Protein AF-A0A956XUU8-F1 (afdb_monomer)

Structure (mmCIF, N/CA/C/O backbone):
data_AF-A0A956XUU8-F1
#
_entry.id   AF-A0A956XUU8-F1
#
loop_
_atom_site.group_PDB
_atom_site.id
_atom_site.type_symbol
_atom_site.label_atom_id
_atom_site.label_alt_id
_atom_site.label_comp_id
_atom_site.label_asym_id
_atom_site.label_entity_id
_atom_site.label_seq_id
_atom_site.pdbx_PDB_ins_code
_atom_site.Cartn_x
_atom_site.Cartn_y
_atom_site.Cartn_z
_atom_site.occupancy
_atom_site.B_iso_or_equiv
_atom_site.auth_seq_id
_atom_site.auth_comp_id
_atom_site.auth_asym_id
_atom_site.auth_atom_id
_atom_site.pdbx_PDB_model_num
ATOM 1 N N . GLY A 1 1 ? 9.028 -2.036 -38.971 1.00 49.59 1 GLY A N 1
ATOM 2 C CA . GLY A 1 1 ? 9.646 -0.911 -38.240 1.00 49.59 1 GLY A CA 1
ATOM 3 C C . GLY A 1 1 ? 8.769 0.309 -38.422 1.00 49.59 1 GLY A C 1
ATOM 4 O O . GLY A 1 1 ? 7.955 0.258 -39.325 1.00 49.59 1 GLY A O 1
ATOM 5 N N . GLU A 1 2 ? 8.934 1.348 -37.596 1.00 48.41 2 GLU A N 1
ATOM 6 C CA . GLU A 1 2 ? 8.239 2.665 -37.662 1.00 48.41 2 GLU A CA 1
ATOM 7 C C . GLU A 1 2 ? 6.979 2.884 -36.794 1.00 48.41 2 GLU A C 1
ATOM 9 O O . GLU A 1 2 ? 6.227 3.817 -37.035 1.00 48.41 2 GLU A O 1
ATOM 14 N N . GLY A 1 3 ? 6.746 2.100 -35.734 1.00 48.19 3 GLY A N 1
ATOM 15 C CA . GLY A 1 3 ? 5.586 2.342 -34.853 1.00 48.19 3 GLY A CA 1
ATOM 16 C C . GLY A 1 3 ? 5.789 3.399 -33.757 1.00 48.19 3 GLY A C 1
ATOM 17 O O . GLY A 1 3 ? 4.878 4.161 -33.464 1.00 48.19 3 GLY A O 1
ATOM 18 N N . ASN A 1 4 ? 6.976 3.452 -33.135 1.00 52.47 4 A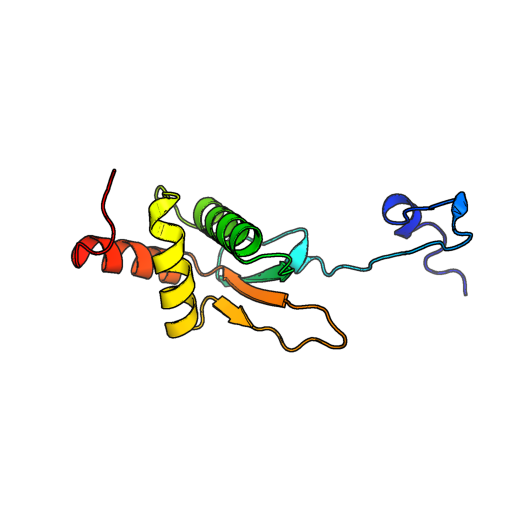SN A N 1
ATOM 19 C CA . ASN A 1 4 ? 7.155 4.132 -31.837 1.00 52.47 4 ASN A CA 1
ATOM 20 C C . ASN A 1 4 ? 8.387 5.054 -31.770 1.00 52.47 4 ASN A C 1
ATOM 22 O O . ASN A 1 4 ? 8.869 5.377 -30.680 1.00 52.47 4 ASN A O 1
ATOM 26 N N . THR A 1 5 ? 8.938 5.461 -32.915 1.00 48.38 5 THR A N 1
ATOM 27 C CA . THR A 1 5 ? 10.126 6.325 -32.960 1.00 48.38 5 THR A CA 1
ATOM 28 C C . THR A 1 5 ? 9.812 7.671 -32.295 1.00 48.38 5 THR A C 1
ATOM 30 O O . THR A 1 5 ? 8.937 8.396 -32.751 1.00 48.38 5 THR A O 1
ATOM 33 N N . GLY A 1 6 ? 10.497 7.995 -31.194 1.00 60.28 6 GLY A N 1
ATOM 34 C CA . GLY A 1 6 ? 10.300 9.243 -30.440 1.00 60.28 6 GLY A CA 1
ATOM 35 C C . GLY A 1 6 ? 9.219 9.208 -29.345 1.00 60.28 6 GLY A C 1
ATOM 36 O O . GLY A 1 6 ? 9.055 10.181 -28.613 1.00 60.28 6 GLY A O 1
ATOM 37 N N . MET A 1 7 ? 8.504 8.092 -29.164 1.00 59.06 7 MET A N 1
ATOM 38 C CA . MET A 1 7 ? 7.449 7.994 -28.140 1.00 59.06 7 MET A CA 1
ATOM 39 C C . MET A 1 7 ? 8.012 8.000 -26.707 1.00 59.06 7 MET A C 1
ATOM 41 O O . MET A 1 7 ? 7.364 8.472 -25.777 1.00 59.06 7 MET A O 1
ATOM 45 N N . TYR A 1 8 ? 9.240 7.507 -26.530 1.00 58.50 8 TYR A N 1
ATOM 46 C CA . TYR A 1 8 ? 9.860 7.334 -25.213 1.00 58.50 8 TYR A CA 1
ATOM 47 C C . TYR A 1 8 ? 11.013 8.299 -24.932 1.00 58.50 8 TYR A C 1
ATOM 49 O O . TYR A 1 8 ? 11.667 8.181 -23.901 1.00 58.50 8 TYR A O 1
ATOM 57 N N . THR A 1 9 ? 11.265 9.269 -25.816 1.00 58.25 9 THR A N 1
ATOM 58 C CA . THR A 1 9 ? 12.397 10.206 -25.687 1.00 58.25 9 THR A CA 1
ATOM 59 C C . THR A 1 9 ? 12.338 11.035 -24.405 1.00 58.25 9 THR A C 1
ATOM 61 O O . THR A 1 9 ? 13.381 11.350 -23.848 1.00 58.25 9 THR A O 1
ATOM 64 N N . ALA A 1 10 ? 11.139 11.323 -23.883 1.00 57.78 10 ALA A N 1
ATOM 65 C CA . ALA A 1 10 ? 10.959 12.004 -22.596 1.00 57.78 10 ALA A CA 1
ATOM 66 C C . ALA A 1 10 ? 11.356 11.145 -21.374 1.00 57.78 10 ALA A C 1
ATOM 68 O O . ALA A 1 10 ? 11.568 11.684 -20.293 1.00 57.78 10 ALA A O 1
ATOM 69 N N . PHE A 1 11 ? 11.460 9.822 -21.542 1.00 55.00 11 PHE A N 1
ATOM 70 C CA . PHE A 1 11 ? 11.818 8.856 -20.494 1.00 55.00 11 PHE A CA 1
ATOM 71 C C . PHE A 1 11 ? 13.222 8.264 -20.692 1.00 55.00 11 PHE A C 1
ATOM 73 O O . PHE A 1 11 ? 13.644 7.389 -19.937 1.00 55.00 11 PHE A O 1
ATOM 80 N N . MET A 1 12 ? 13.947 8.725 -21.715 1.00 52.41 12 MET A N 1
ATOM 81 C CA . MET A 1 12 ? 15.343 8.378 -21.945 1.00 52.41 12 MET A CA 1
ATOM 82 C C . MET A 1 12 ? 16.235 9.347 -21.175 1.00 52.41 12 MET A C 1
ATOM 84 O O . MET A 1 12 ? 16.262 10.541 -21.468 1.00 52.41 12 MET A O 1
ATOM 88 N N . GLN A 1 13 ? 17.011 8.831 -20.221 1.00 54.62 13 GLN A N 1
ATOM 89 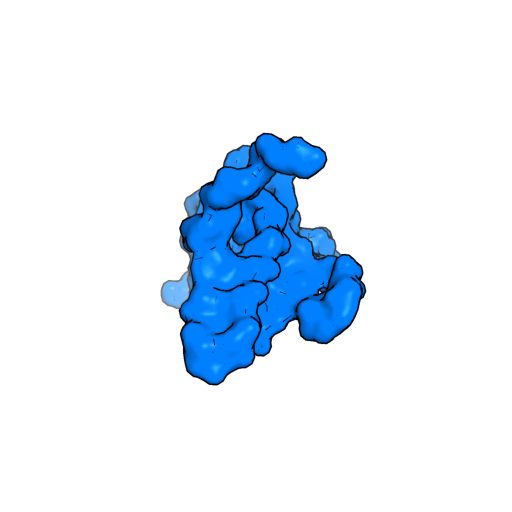C CA . GLN A 1 13 ? 18.148 9.573 -19.687 1.00 54.62 13 GLN A CA 1
ATOM 90 C C . GLN A 1 13 ? 19.386 9.217 -20.503 1.00 54.62 13 GLN A C 1
ATOM 92 O O . GLN A 1 13 ? 19.874 8.085 -20.484 1.00 54.62 13 GLN A O 1
ATOM 97 N N . ASN A 1 14 ? 19.876 10.203 -21.249 1.00 53.94 14 ASN A N 1
ATOM 98 C CA . ASN A 1 14 ? 21.174 10.120 -21.890 1.00 53.94 14 ASN A CA 1
ATOM 99 C C . ASN A 1 14 ? 22.232 10.511 -20.853 1.00 53.94 14 ASN A C 1
ATOM 101 O O . ASN A 1 14 ? 22.152 11.605 -20.297 1.00 53.94 14 ASN A O 1
ATOM 105 N N . ILE A 1 15 ? 23.186 9.619 -20.589 1.00 59.19 15 ILE A N 1
ATOM 106 C CA . ILE A 1 15 ? 24.405 9.921 -19.832 1.00 59.19 15 ILE A CA 1
ATOM 107 C C . ILE A 1 15 ? 25.529 9.954 -20.874 1.00 59.19 15 ILE A C 1
ATOM 109 O O . ILE A 1 15 ? 26.078 8.895 -21.209 1.00 59.19 15 ILE A O 1
ATOM 113 N N . PRO A 1 16 ? 25.826 11.130 -21.461 1.00 54.56 16 PRO A N 1
ATOM 114 C CA . PRO A 1 16 ? 26.702 11.233 -22.626 1.00 54.56 16 PRO A CA 1
ATOM 115 C C . PRO A 1 16 ? 28.100 10.668 -22.362 1.00 54.56 16 PRO A C 1
ATOM 117 O O . PRO A 1 16 ? 28.713 10.079 -23.253 1.00 54.56 16 PRO A O 1
ATOM 120 N N . GLU A 1 17 ? 28.583 10.788 -21.125 1.00 56.00 17 GLU A N 1
ATOM 121 C CA . GLU A 1 17 ? 29.906 10.337 -20.698 1.00 56.00 17 GLU A CA 1
ATOM 122 C C . GLU A 1 17 ? 30.041 8.807 -20.713 1.00 56.00 17 GLU A C 1
ATOM 124 O O . GLU A 1 17 ? 31.142 8.286 -20.887 1.00 56.00 17 GLU A O 1
ATOM 129 N N . ALA A 1 18 ? 28.932 8.075 -20.573 1.00 58.66 18 ALA A N 1
ATOM 130 C CA . ALA A 1 18 ? 28.933 6.618 -20.500 1.00 58.66 18 ALA A CA 1
ATOM 131 C C . ALA A 1 18 ? 28.759 5.935 -21.869 1.00 58.66 18 ALA A C 1
ATOM 133 O O . ALA A 1 18 ? 28.935 4.724 -21.960 1.00 58.66 18 ALA A O 1
ATOM 134 N N . LYS A 1 19 ? 28.400 6.670 -22.938 1.00 61.72 19 LYS A N 1
ATOM 135 C CA . LYS A 1 19 ? 27.955 6.111 -24.241 1.00 61.72 19 LYS A CA 1
ATOM 136 C C . LYS A 1 19 ? 26.814 5.079 -24.134 1.00 61.72 19 LYS A C 1
ATOM 138 O O . LYS A 1 19 ? 26.560 4.345 -25.088 1.00 61.72 19 LYS A O 1
ATOM 143 N N . PHE A 1 20 ? 26.106 5.036 -23.006 1.00 58.19 20 PHE A N 1
ATOM 144 C CA . PHE A 1 20 ? 24.940 4.185 -22.787 1.00 58.19 20 PHE A CA 1
ATOM 145 C C . PHE A 1 20 ? 23.688 5.060 -22.700 1.00 58.19 20 PHE A C 1
ATOM 147 O O . PHE A 1 20 ? 23.618 5.994 -21.905 1.00 58.19 20 PHE A O 1
ATOM 154 N N . THR A 1 21 ? 22.688 4.753 -23.524 1.00 61.06 21 THR A N 1
ATOM 155 C CA . THR A 1 21 ? 21.335 5.303 -23.384 1.00 61.06 21 THR A CA 1
ATOM 156 C C . THR A 1 21 ? 20.486 4.267 -22.666 1.00 61.06 21 THR A C 1
ATOM 158 O O . THR A 1 21 ? 20.234 3.191 -23.208 1.00 61.06 21 THR A O 1
ATOM 161 N N . SER A 1 22 ? 20.054 4.588 -21.449 1.00 58.34 22 SER A N 1
ATOM 162 C CA . SER A 1 22 ? 19.198 3.712 -20.651 1.00 58.34 22 SER A CA 1
ATOM 163 C C . SER A 1 22 ? 17.748 4.183 -20.741 1.00 58.34 22 SER A C 1
ATOM 165 O O . SER A 1 22 ? 17.451 5.364 -20.559 1.00 58.34 22 SER A O 1
ATOM 167 N N . LEU A 1 23 ? 16.838 3.249 -21.020 1.00 64.25 23 LEU A N 1
ATOM 168 C CA . LEU A 1 23 ? 15.390 3.455 -21.003 1.00 64.25 23 LEU A CA 1
ATOM 169 C C . LEU A 1 23 ? 14.781 2.478 -19.998 1.00 64.25 23 LEU A C 1
ATOM 171 O O . LEU A 1 23 ? 14.981 1.270 -20.117 1.00 64.25 23 LEU A O 1
ATOM 175 N N . ILE A 1 24 ? 14.016 2.992 -19.036 1.00 69.19 24 ILE A N 1
ATOM 176 C CA . ILE A 1 24 ? 13.247 2.167 -18.102 1.00 69.19 24 ILE A CA 1
ATOM 177 C C . ILE A 1 24 ? 11.778 2.266 -18.502 1.00 69.19 24 ILE A C 1
ATOM 179 O O . ILE A 1 24 ? 11.162 3.324 -18.386 1.00 69.19 24 ILE A O 1
ATOM 183 N N . LEU A 1 25 ? 11.217 1.158 -18.983 1.00 73.31 25 LEU A N 1
ATOM 184 C CA . LEU A 1 25 ? 9.783 1.046 -19.229 1.00 73.31 25 LEU A CA 1
ATOM 185 C C . LEU A 1 25 ? 9.096 0.600 -17.943 1.00 73.31 25 LEU A C 1
ATOM 187 O O . LEU A 1 25 ? 9.431 -0.437 -17.371 1.00 73.31 25 LEU A O 1
ATOM 191 N N . VAL A 1 26 ? 8.130 1.395 -17.498 1.00 78.81 26 VAL A N 1
ATOM 192 C CA . VAL A 1 26 ? 7.395 1.170 -16.256 1.00 78.81 26 VAL A CA 1
ATOM 193 C C . VAL A 1 26 ? 5.908 1.089 -16.570 1.00 78.81 26 VAL A C 1
ATOM 195 O O . VAL A 1 26 ? 5.383 1.900 -17.329 1.00 78.81 26 VAL A O 1
ATOM 198 N N . HIS A 1 27 ? 5.229 0.105 -15.983 1.00 85.25 27 HIS A N 1
ATOM 199 C CA . HIS A 1 27 ? 3.789 -0.068 -16.153 1.00 85.25 27 HIS A CA 1
ATOM 200 C C . HIS A 1 27 ? 3.004 1.078 -15.495 1.00 85.25 27 HIS A C 1
ATOM 202 O O . HIS A 1 27 ? 3.375 1.544 -14.416 1.00 85.25 27 HIS A O 1
ATOM 208 N N . GLU A 1 28 ? 1.880 1.481 -16.094 1.00 88.06 28 GLU A N 1
ATOM 209 C CA . GLU A 1 28 ? 1.033 2.582 -15.603 1.00 88.06 28 GLU A CA 1
ATOM 210 C C . GLU A 1 28 ? 0.576 2.391 -14.152 1.00 88.06 28 GLU A C 1
ATOM 212 O O . GLU A 1 28 ? 0.523 3.345 -13.394 1.00 88.06 28 GLU A O 1
ATOM 217 N N . MET A 1 29 ? 0.355 1.152 -13.710 1.00 89.94 29 MET A N 1
ATOM 218 C CA . MET A 1 29 ? -0.016 0.854 -12.319 1.00 89.94 29 MET A CA 1
ATOM 219 C C . MET A 1 29 ? 1.044 1.275 -11.293 1.00 89.94 29 MET A C 1
ATOM 221 O O . MET A 1 29 ? 0.722 1.395 -10.119 1.00 89.94 29 MET A O 1
ATOM 225 N N . LEU A 1 30 ? 2.302 1.470 -11.700 1.00 88.50 30 LEU A N 1
ATOM 226 C CA . LEU A 1 30 ? 3.364 1.950 -10.814 1.00 88.50 30 LEU A CA 1
ATOM 227 C C . LEU A 1 30 ? 3.472 3.484 -10.823 1.00 88.50 30 LEU A C 1
ATOM 229 O O . LEU A 1 30 ? 3.858 4.073 -9.818 1.00 88.50 30 LEU A O 1
ATOM 233 N N . THR A 1 31 ? 3.126 4.138 -11.935 1.00 88.31 31 THR A N 1
ATOM 234 C CA . THR A 1 31 ? 3.274 5.595 -12.115 1.00 88.31 31 THR A CA 1
ATOM 235 C C . THR A 1 31 ? 1.971 6.375 -11.934 1.00 88.31 31 THR A C 1
ATOM 237 O O . THR A 1 31 ? 2.006 7.551 -11.581 1.00 88.31 31 THR A O 1
ATOM 240 N N . GLN A 1 32 ? 0.824 5.725 -12.129 1.00 91.25 32 GLN A N 1
ATOM 241 C CA . GLN A 1 32 ? -0.531 6.272 -12.041 1.00 91.25 32 GLN A CA 1
ATOM 242 C C . GLN A 1 32 ? -1.430 5.354 -11.189 1.00 91.25 32 GLN A C 1
ATOM 244 O O . GLN A 1 32 ? -2.334 4.693 -11.706 1.00 91.25 32 GLN A O 1
ATOM 249 N N . PRO A 1 33 ? -1.199 5.276 -9.865 1.00 93.12 33 PRO A N 1
ATOM 250 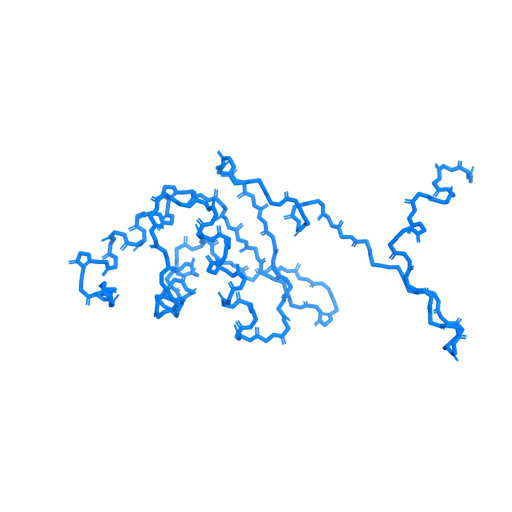C CA . PRO A 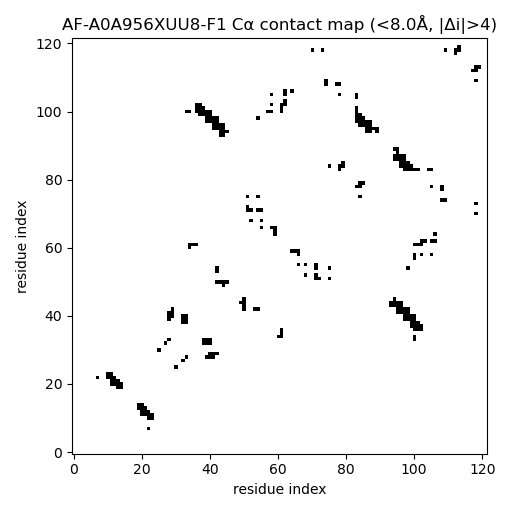1 33 ? -2.009 4.436 -8.991 1.00 93.12 33 PRO A CA 1
ATOM 251 C C . PRO A 1 33 ? -3.477 4.888 -8.988 1.00 93.12 33 PRO A C 1
ATOM 253 O O . PRO A 1 33 ? -3.773 6.068 -8.789 1.00 93.12 33 PRO A O 1
ATOM 256 N N . ASN A 1 34 ? -4.411 3.949 -9.156 1.00 93.56 34 ASN A N 1
ATOM 257 C CA . ASN A 1 34 ? -5.841 4.251 -9.127 1.00 93.56 34 ASN A CA 1
ATOM 258 C C . ASN A 1 34 ? -6.400 4.162 -7.696 1.00 93.56 34 ASN A C 1
ATOM 260 O O . ASN A 1 34 ? -6.780 3.089 -7.223 1.00 93.56 34 ASN A O 1
ATOM 264 N N . TYR A 1 35 ? -6.505 5.306 -7.024 1.00 93.75 35 TYR A N 1
ATOM 265 C CA . TYR A 1 35 ? -7.056 5.407 -5.667 1.00 93.75 35 TYR A CA 1
ATOM 266 C C . TYR A 1 35 ? -8.595 5.380 -5.602 1.00 93.75 35 TYR A C 1
ATOM 268 O O . TYR A 1 35 ? -9.156 5.477 -4.515 1.00 93.75 35 TYR A O 1
ATOM 276 N N . GLY A 1 36 ? -9.294 5.208 -6.733 1.00 85.75 36 GLY A N 1
ATOM 277 C CA . GLY A 1 36 ? -10.753 5.034 -6.786 1.00 85.75 36 GLY A CA 1
ATOM 278 C C . GLY A 1 36 ? -11.264 3.730 -6.154 1.00 85.75 36 GLY A C 1
ATOM 279 O O . GLY A 1 36 ? -12.472 3.555 -6.009 1.00 85.75 36 GLY A O 1
ATOM 280 N N . GLY A 1 37 ? -10.351 2.845 -5.741 1.00 71.50 37 GLY A N 1
ATOM 281 C CA . GLY A 1 37 ? -10.625 1.637 -4.967 1.00 71.50 37 GLY A CA 1
ATOM 282 C C . GLY A 1 37 ? -10.504 0.343 -5.775 1.00 71.50 37 GLY A C 1
ATOM 283 O O . GLY A 1 37 ? -10.727 0.321 -6.984 1.00 71.50 37 GLY A O 1
ATOM 284 N N . LYS A 1 38 ? -10.149 -0.743 -5.072 1.00 84.25 38 LYS A N 1
ATOM 285 C CA . LYS A 1 38 ? -10.014 -2.122 -5.585 1.00 84.25 38 LYS A CA 1
ATOM 286 C C . LYS A 1 38 ? -9.122 -2.225 -6.822 1.00 84.25 38 LYS A C 1
ATOM 288 O O . LYS A 1 38 ? -9.457 -2.887 -7.803 1.00 84.25 38 LYS A O 1
ATOM 293 N N . SER A 1 39 ? -7.984 -1.546 -6.769 1.00 93.94 39 SER A N 1
ATOM 294 C CA . SER A 1 39 ? -6.954 -1.609 -7.800 1.00 93.94 39 SER A CA 1
ATOM 295 C C . SER A 1 39 ? -5.636 -2.107 -7.207 1.00 93.94 39 SER A C 1
ATOM 297 O O . SER A 1 39 ? -5.546 -2.440 -6.028 1.00 93.94 39 SER A O 1
ATOM 299 N N . THR A 1 40 ? -4.594 -2.194 -8.023 1.00 95.81 40 THR A N 1
ATOM 300 C CA . THR A 1 40 ? -3.262 -2.596 -7.574 1.00 95.81 40 THR A CA 1
ATOM 301 C C . THR A 1 40 ? -2.245 -1.562 -8.026 1.00 95.81 40 THR A C 1
ATOM 303 O O . THR A 1 40 ? -2.304 -1.079 -9.154 1.00 95.81 40 THR A O 1
ATOM 306 N N . THR A 1 41 ? -1.305 -1.245 -7.141 1.00 96.69 41 THR A N 1
ATOM 307 C CA . THR A 1 41 ? -0.109 -0.457 -7.451 1.00 96.69 41 THR A CA 1
ATOM 308 C C . THR A 1 41 ? 1.134 -1.221 -7.029 1.00 96.69 41 THR A C 1
ATOM 310 O O . THR A 1 41 ? 1.061 -2.244 -6.342 1.00 96.69 41 THR A O 1
ATOM 313 N N . PHE A 1 42 ? 2.292 -0.720 -7.436 1.00 95.62 42 PHE A N 1
ATOM 314 C CA . PHE A 1 42 ? 3.572 -1.334 -7.130 1.00 95.62 42 PHE A CA 1
ATOM 315 C C . PHE A 1 42 ? 4.552 -0.326 -6.532 1.00 95.62 42 PHE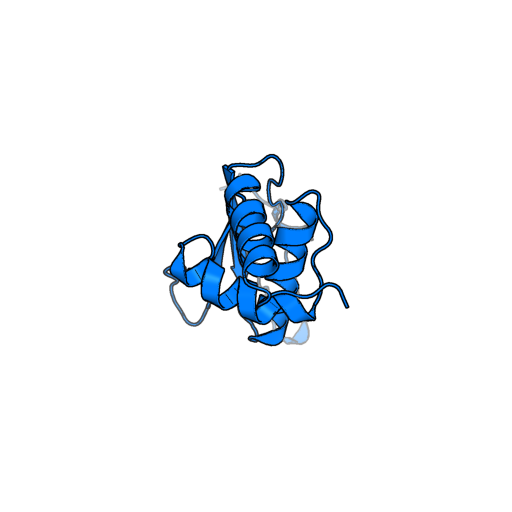 A C 1
ATOM 317 O O . PHE A 1 42 ? 4.491 0.863 -6.836 1.00 95.62 42 PHE A O 1
ATOM 324 N N . MET A 1 43 ? 5.470 -0.813 -5.701 1.00 95.06 43 MET A N 1
ATOM 325 C CA . MET A 1 43 ? 6.542 -0.021 -5.095 1.00 95.06 43 MET A CA 1
ATOM 326 C C . MET A 1 43 ? 7.879 -0.703 -5.357 1.00 95.06 43 MET A C 1
ATOM 328 O O . MET A 1 43 ? 8.057 -1.872 -5.001 1.00 95.06 43 MET A O 1
ATOM 332 N N . VAL A 1 44 ? 8.823 0.012 -5.970 1.00 92.69 44 VAL A N 1
ATOM 333 C CA . VAL A 1 44 ? 10.212 -0.454 -6.069 1.00 92.69 44 VAL A CA 1
ATOM 334 C C . VAL A 1 44 ? 10.850 -0.298 -4.700 1.00 92.69 44 VAL A C 1
ATOM 336 O O . VAL A 1 44 ? 10.761 0.764 -4.094 1.00 92.69 44 VAL A O 1
ATOM 339 N N . HIS A 1 45 ? 11.470 -1.363 -4.212 1.00 93.19 45 HIS A N 1
ATOM 340 C CA . HIS A 1 45 ? 12.121 -1.374 -2.915 1.00 93.19 45 HIS A CA 1
ATOM 341 C C . HIS A 1 45 ? 13.599 -1.039 -3.077 1.00 93.19 45 HIS A C 1
ATOM 343 O O . HIS A 1 45 ? 14.370 -1.853 -3.589 1.00 93.19 45 HIS A O 1
ATOM 349 N N . ILE A 1 46 ? 13.980 0.145 -2.603 1.00 92.25 46 ILE A N 1
ATOM 350 C CA . ILE A 1 46 ? 15.372 0.612 -2.574 1.00 92.25 46 ILE A CA 1
ATOM 351 C C . ILE A 1 46 ? 15.927 0.529 -1.145 1.00 92.25 46 ILE A C 1
ATOM 353 O O . ILE A 1 46 ? 17.065 0.113 -0.941 1.00 92.25 46 ILE A O 1
ATOM 357 N N . SER A 1 47 ? 15.099 0.861 -0.155 1.00 94.50 47 SER A N 1
ATOM 358 C CA . SER A 1 47 ? 15.360 0.666 1.272 1.00 94.50 47 SER A CA 1
ATOM 359 C C . SER A 1 47 ? 14.045 0.451 2.025 1.00 94.50 47 SER A C 1
ATOM 361 O O . SER A 1 47 ? 12.976 0.810 1.522 1.00 94.50 47 SER A O 1
ATOM 363 N N . ASP A 1 48 ? 14.118 -0.097 3.242 1.00 93.50 48 ASP A N 1
ATOM 364 C CA . ASP A 1 48 ? 12.940 -0.264 4.103 1.00 93.50 48 ASP A CA 1
ATOM 365 C C . ASP A 1 48 ? 12.270 1.084 4.394 1.00 93.50 48 ASP A C 1
ATOM 367 O O . ASP A 1 48 ? 11.059 1.215 4.240 1.00 93.50 48 ASP A O 1
ATOM 371 N N . GLU A 1 49 ? 13.058 2.109 4.727 1.00 94.00 49 GLU A N 1
ATOM 372 C CA . GLU A 1 49 ? 12.560 3.461 5.0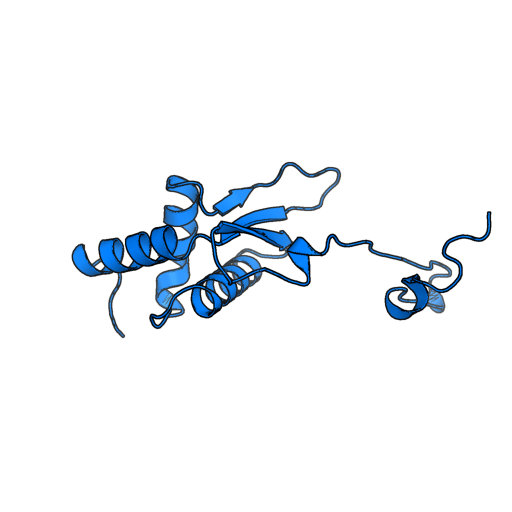01 1.00 94.00 49 GLU A CA 1
ATOM 373 C C . GLU A 1 49 ? 11.804 4.048 3.800 1.00 94.00 49 GLU A C 1
ATOM 375 O O . GLU A 1 49 ? 10.685 4.547 3.941 1.00 94.00 49 GLU A O 1
ATOM 380 N N . GLN A 1 50 ? 12.377 3.944 2.596 1.00 95.12 50 GLN A N 1
ATOM 381 C CA . GLN A 1 50 ? 11.743 4.436 1.374 1.00 95.12 50 GLN A CA 1
ATOM 382 C C . GLN A 1 50 ? 10.444 3.679 1.073 1.00 95.12 50 GLN A C 1
ATOM 384 O O . GLN A 1 50 ? 9.427 4.307 0.770 1.00 95.12 50 GLN A O 1
ATOM 389 N N . ALA A 1 51 ? 10.453 2.348 1.184 1.00 95.75 51 ALA A N 1
ATOM 390 C CA . ALA A 1 51 ? 9.280 1.523 0.913 1.00 95.75 51 ALA A CA 1
ATOM 391 C C . ALA A 1 51 ? 8.152 1.772 1.929 1.00 95.75 51 ALA A C 1
ATOM 393 O O . ALA A 1 51 ? 6.980 1.832 1.557 1.00 95.75 51 ALA A O 1
ATOM 394 N N . MET A 1 52 ? 8.500 1.958 3.203 1.00 95.69 52 MET A N 1
ATOM 395 C CA . MET A 1 52 ? 7.562 2.287 4.274 1.00 95.69 52 MET A CA 1
ATOM 396 C C . MET A 1 52 ? 6.928 3.668 4.071 1.00 95.69 52 MET A C 1
ATOM 398 O O . MET A 1 52 ? 5.703 3.791 4.140 1.00 95.69 52 MET A O 1
ATOM 402 N N . ASN A 1 53 ? 7.724 4.689 3.743 1.00 95.69 53 ASN A N 1
ATOM 403 C CA . ASN A 1 53 ? 7.206 6.024 3.435 1.00 95.69 53 ASN A CA 1
ATOM 404 C C . ASN A 1 53 ? 6.273 6.002 2.217 1.00 95.69 53 ASN A C 1
ATOM 406 O O . ASN A 1 53 ? 5.175 6.558 2.268 1.00 95.69 53 ASN A O 1
ATOM 410 N N . GLN A 1 54 ? 6.661 5.290 1.155 1.00 96.88 54 GLN A N 1
ATOM 411 C CA . GLN A 1 54 ? 5.829 5.147 -0.036 1.00 96.88 54 GLN A CA 1
ATOM 412 C C . GLN A 1 54 ? 4.511 4.419 0.271 1.00 96.88 54 GLN A C 1
ATOM 414 O O . GLN A 1 54 ? 3.450 4.855 -0.183 1.00 96.88 54 GLN A O 1
ATOM 419 N N . LEU A 1 55 ? 4.544 3.356 1.086 1.00 97.75 55 LEU A N 1
ATOM 420 C CA . LEU A 1 55 ? 3.336 2.664 1.535 1.00 97.75 55 LEU A CA 1
ATOM 421 C C . LEU A 1 55 ? 2.399 3.621 2.274 1.00 97.75 55 LEU A C 1
ATOM 423 O O . LEU A 1 55 ? 1.208 3.675 1.966 1.00 97.75 55 LEU A O 1
ATOM 427 N N . ARG A 1 56 ? 2.933 4.383 3.234 1.00 97.38 56 ARG A N 1
ATOM 428 C CA . ARG A 1 56 ? 2.157 5.357 4.007 1.00 97.38 56 ARG A CA 1
ATOM 429 C C . ARG A 1 56 ? 1.471 6.364 3.087 1.00 97.38 56 ARG A C 1
ATOM 431 O O . ARG A 1 56 ? 0.278 6.610 3.250 1.00 97.38 56 ARG A O 1
ATOM 438 N N . ASP A 1 57 ? 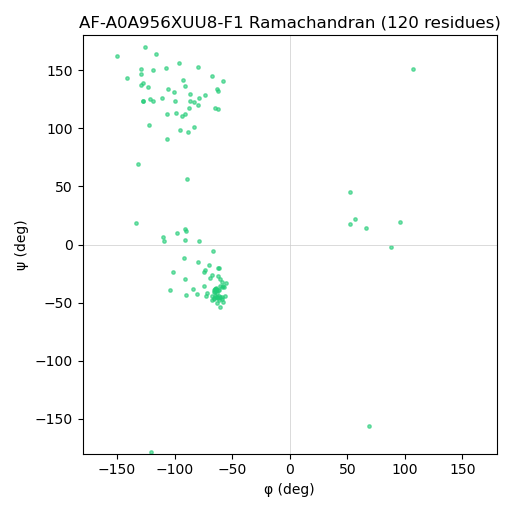2.184 6.882 2.092 1.00 96.81 57 ASP A N 1
ATOM 439 C CA . ASP A 1 57 ? 1.635 7.834 1.127 1.00 96.81 57 ASP A CA 1
ATOM 440 C C . ASP A 1 57 ? 0.529 7.216 0.257 1.00 96.81 57 ASP A C 1
ATOM 442 O O . ASP A 1 57 ? -0.479 7.876 -0.010 1.00 96.81 57 ASP A O 1
ATOM 446 N N . HIS A 1 58 ? 0.664 5.951 -0.162 1.00 97.31 58 HIS A N 1
ATOM 447 C CA . HIS A 1 58 ? -0.412 5.248 -0.868 1.00 97.31 58 HIS A CA 1
ATOM 448 C C . HIS A 1 58 ? -1.657 5.094 0.005 1.00 97.31 58 HIS A C 1
ATOM 450 O O . HIS A 1 58 ? -2.756 5.382 -0.465 1.00 97.31 58 HIS A O 1
ATOM 456 N N . ILE A 1 59 ? -1.498 4.679 1.264 1.00 96.69 59 ILE A N 1
ATOM 457 C CA . ILE A 1 59 ? -2.626 4.506 2.187 1.00 96.69 59 ILE A CA 1
ATOM 458 C C . ILE A 1 59 ? -3.282 5.861 2.464 1.00 96.69 59 ILE A C 1
ATOM 460 O O . ILE A 1 59 ? -4.499 5.964 2.376 1.00 96.69 59 ILE A O 1
ATOM 464 N N . MET A 1 60 ? -2.502 6.915 2.718 1.00 96.31 60 MET A N 1
ATOM 465 C CA . MET A 1 60 ? -3.008 8.266 2.988 1.00 96.31 60 MET A CA 1
ATOM 466 C C . MET A 1 60 ? -3.821 8.845 1.821 1.00 96.31 60 MET A C 1
ATOM 468 O O . MET A 1 60 ? -4.804 9.540 2.049 1.00 96.31 60 MET A O 1
ATOM 472 N N . LYS A 1 61 ? -3.439 8.549 0.572 1.00 95.88 61 LYS A N 1
ATOM 473 C CA . LYS A 1 61 ? -4.212 8.934 -0.624 1.00 95.88 61 LYS A CA 1
ATOM 474 C C . LYS A 1 61 ? -5.471 8.086 -0.825 1.00 95.88 61 LYS A C 1
ATOM 476 O O . LYS A 1 61 ? -6.388 8.516 -1.515 1.00 95.88 61 LYS A O 1
ATOM 481 N N . LEU A 1 62 ? -5.491 6.879 -0.264 1.00 96.06 62 LEU A N 1
ATOM 482 C CA . LEU A 1 62 ? -6.553 5.895 -0.444 1.00 96.06 62 LEU A CA 1
ATOM 483 C C . LEU A 1 62 ? -7.668 6.019 0.605 1.00 96.06 62 LEU A C 1
ATOM 485 O O . LEU A 1 62 ? -8.845 5.893 0.272 1.00 96.06 62 LEU A O 1
ATOM 489 N N . VAL A 1 63 ? -7.311 6.217 1.875 1.00 94.81 63 VAL A N 1
ATOM 490 C CA . VAL A 1 63 ? -8.264 6.241 2.993 1.00 94.81 63 VAL A CA 1
ATOM 491 C C . VAL A 1 63 ? -8.671 7.667 3.355 1.00 94.81 63 VAL A C 1
ATOM 493 O O . VAL A 1 63 ? -7.943 8.626 3.131 1.00 94.81 63 VAL A O 1
ATOM 496 N N . LYS A 1 64 ? -9.846 7.816 3.972 1.00 92.88 64 LYS A N 1
ATOM 497 C CA . LYS A 1 64 ? -10.388 9.123 4.394 1.00 92.88 64 LYS A CA 1
ATOM 498 C C . LYS A 1 64 ? -9.995 9.527 5.821 1.00 92.88 64 LYS A C 1
ATOM 500 O O . LYS A 1 64 ? -10.610 10.423 6.391 1.00 92.88 64 LYS A O 1
ATOM 505 N N . VAL A 1 65 ? -9.023 8.842 6.421 1.00 91.00 65 VAL A N 1
ATOM 506 C CA . VAL A 1 65 ? -8.547 9.089 7.790 1.00 91.00 65 VAL A CA 1
ATOM 507 C C . VAL A 1 65 ? -7.067 9.476 7.777 1.00 91.00 65 VAL A C 1
ATOM 509 O O . VAL A 1 65 ? -6.339 9.021 6.895 1.00 91.00 65 VAL A O 1
ATOM 512 N N . PRO A 1 66 ? -6.592 10.286 8.740 1.00 92.06 66 PRO A N 1
ATOM 513 C CA . PRO A 1 66 ? -5.168 10.578 8.867 1.00 92.06 66 PRO A CA 1
ATOM 514 C C . PRO A 1 66 ? -4.347 9.298 9.056 1.00 92.06 66 PRO A C 1
ATOM 516 O O . PRO A 1 66 ? -4.770 8.398 9.779 1.00 92.06 66 PRO A O 1
ATOM 519 N N . VAL A 1 67 ? -3.171 9.232 8.425 1.00 95.12 67 VAL A N 1
ATOM 520 C CA . VAL A 1 67 ? -2.221 8.116 8.557 1.00 95.12 67 VAL A CA 1
ATOM 521 C C . VAL A 1 67 ? -0.885 8.658 9.059 1.00 95.12 67 VAL A C 1
ATOM 523 O O . VAL A 1 67 ? -0.111 9.263 8.308 1.00 95.12 67 VAL A O 1
ATOM 526 N N . PHE A 1 68 ? -0.625 8.453 10.346 1.00 94.81 68 PHE A N 1
ATOM 527 C CA . PHE A 1 68 ? 0.557 8.985 11.017 1.00 94.81 68 PHE A CA 1
ATOM 528 C C . PHE A 1 68 ? 1.802 8.133 10.740 1.00 94.81 68 PHE A C 1
ATOM 530 O O . PHE A 1 68 ? 1.708 6.938 10.449 1.00 94.81 68 PHE A O 1
ATOM 537 N N . ALA A 1 69 ? 2.982 8.752 10.799 1.00 94.00 69 ALA A N 1
ATOM 538 C CA . ALA A 1 69 ? 4.242 8.104 10.431 1.00 94.00 69 ALA A CA 1
ATOM 539 C C . ALA A 1 69 ? 4.580 6.927 11.359 1.00 94.00 69 ALA A C 1
ATOM 541 O O . ALA A 1 69 ? 5.007 5.869 10.898 1.00 94.00 69 ALA A O 1
ATOM 542 N N . GLU A 1 70 ? 4.294 7.061 12.649 1.00 94.44 70 GLU A N 1
ATOM 543 C CA . GLU A 1 70 ? 4.488 6.040 13.677 1.00 94.44 70 GLU A CA 1
ATOM 544 C C . GLU A 1 70 ? 3.643 4.772 13.450 1.00 94.44 70 GLU A C 1
ATOM 546 O O . GLU A 1 70 ? 3.988 3.698 13.944 1.00 94.44 70 GLU A O 1
ATOM 551 N N . TRP A 1 71 ? 2.566 4.851 12.660 1.00 95.69 71 TRP A N 1
ATOM 552 C CA . TRP A 1 71 ? 1.728 3.692 12.332 1.00 95.69 71 TRP A CA 1
ATOM 553 C C . TRP A 1 71 ? 2.341 2.818 11.237 1.00 95.69 71 TRP A C 1
ATOM 555 O O . TRP A 1 71 ? 1.915 1.678 11.045 1.00 95.69 71 TRP A O 1
ATOM 565 N N . THR A 1 72 ? 3.341 3.325 10.516 1.00 94.88 72 THR A N 1
ATOM 566 C CA . THR A 1 72 ? 3.848 2.704 9.287 1.00 94.88 72 THR A CA 1
ATOM 567 C C . THR A 1 72 ? 4.407 1.303 9.526 1.00 94.88 72 THR A C 1
ATOM 569 O O . THR A 1 72 ? 4.102 0.400 8.753 1.00 94.88 72 THR A O 1
ATOM 572 N N . ASN A 1 73 ? 5.117 1.070 10.637 1.00 95.69 73 ASN A N 1
ATOM 573 C CA . ASN A 1 73 ? 5.605 -0.269 10.998 1.00 95.69 73 ASN A CA 1
ATOM 574 C C . ASN A 1 73 ? 4.455 -1.268 11.189 1.00 95.69 73 ASN A C 1
ATOM 576 O O . ASN A 1 73 ? 4.489 -2.386 10.670 1.00 95.69 73 ASN A O 1
ATOM 580 N N . TYR A 1 74 ? 3.400 -0.858 11.896 1.00 96.31 74 TYR A N 1
ATOM 581 C CA . TYR A 1 74 ? 2.217 -1.694 12.089 1.00 96.31 74 TYR A CA 1
ATOM 582 C C . TYR A 1 74 ? 1.517 -1.993 10.757 1.00 96.31 74 TYR A C 1
ATOM 584 O O . TYR A 1 74 ? 1.167 -3.145 10.487 1.00 96.31 74 TYR A O 1
ATOM 592 N N . LEU A 1 75 ? 1.339 -0.973 9.913 1.00 97.25 75 LEU A N 1
ATOM 593 C CA . LEU A 1 75 ? 0.692 -1.101 8.606 1.00 97.25 75 LEU A CA 1
ATOM 594 C C . LEU A 1 75 ? 1.504 -1.983 7.651 1.00 97.25 75 LEU A C 1
ATOM 596 O O . LEU A 1 75 ? 0.923 -2.808 6.949 1.00 97.25 75 LEU A O 1
ATOM 600 N N . TRP A 1 76 ? 2.833 -1.877 7.680 1.00 97.38 76 TRP A N 1
ATOM 601 C CA . TRP A 1 76 ? 3.747 -2.701 6.892 1.00 97.38 76 TRP A CA 1
ATOM 602 C C . TRP A 1 76 ? 3.610 -4.187 7.232 1.00 97.38 76 TRP A C 1
ATOM 604 O O . TRP A 1 76 ? 3.375 -5.014 6.349 1.00 97.38 76 TRP A O 1
ATOM 614 N N . HIS A 1 77 ? 3.719 -4.547 8.513 1.00 96.75 77 HIS A N 1
ATOM 615 C CA . HIS A 1 77 ? 3.668 -5.948 8.935 1.00 96.75 77 HIS A CA 1
ATOM 616 C C . HIS A 1 77 ? 2.263 -6.537 8.842 1.00 96.75 77 HIS A C 1
ATOM 618 O O . HIS A 1 77 ? 2.077 -7.649 8.343 1.00 96.75 77 HIS A O 1
ATOM 624 N N . THR A 1 78 ? 1.253 -5.794 9.290 1.00 96.88 78 THR A N 1
ATOM 625 C CA . THR A 1 78 ? -0.113 -6.320 9.299 1.00 96.88 78 THR A CA 1
ATOM 626 C C . THR A 1 78 ? -0.688 -6.358 7.887 1.00 96.88 78 THR A C 1
ATOM 628 O O . THR A 1 78 ? -1.348 -7.333 7.538 1.00 96.88 78 THR A O 1
ATOM 631 N N . GLY A 1 79 ? -0.361 -5.376 7.036 1.00 97.56 79 GLY A N 1
ATOM 632 C CA . GLY A 1 79 ? -0.701 -5.382 5.612 1.00 97.56 79 GLY A CA 1
ATOM 633 C C . GLY A 1 79 ? -0.156 -6.611 4.881 1.00 97.56 79 GLY A C 1
ATOM 634 O O . GLY A 1 79 ? -0.857 -7.185 4.048 1.00 97.56 79 GLY A O 1
ATOM 635 N N . GLN A 1 80 ? 1.040 -7.083 5.248 1.00 97.62 80 GLN A N 1
ATOM 636 C CA . GLN A 1 80 ? 1.576 -8.355 4.751 1.00 97.62 80 GLN A CA 1
ATOM 637 C C . GLN A 1 80 ? 0.794 -9.561 5.256 1.00 97.62 80 GLN A C 1
ATOM 639 O O . GLN A 1 80 ? 0.403 -10.417 4.460 1.00 97.62 80 GLN A O 1
ATOM 644 N N . ALA A 1 81 ? 0.514 -9.611 6.560 1.00 97.19 81 ALA A N 1
ATOM 645 C CA . ALA A 1 81 ? -0.231 -10.709 7.168 1.00 97.19 81 ALA A CA 1
ATOM 646 C C . ALA A 1 81 ? -1.624 -10.896 6.535 1.00 97.19 81 ALA A C 1
ATOM 648 O O . ALA A 1 81 ? -2.074 -12.028 6.360 1.00 97.19 81 ALA A O 1
ATOM 649 N N . VAL A 1 82 ? -2.282 -9.800 6.136 1.00 96.38 82 VAL A N 1
ATOM 650 C CA . VAL A 1 82 ? -3.598 -9.827 5.471 1.00 96.38 82 VAL A CA 1
ATOM 651 C C . VAL A 1 82 ? -3.534 -9.730 3.942 1.00 96.38 82 VAL A C 1
ATOM 653 O O . VAL A 1 82 ? -4.570 -9.598 3.299 1.00 96.38 82 VAL A O 1
ATOM 656 N N . LYS A 1 83 ? -2.338 -9.838 3.346 1.00 96.81 83 LYS A N 1
ATOM 657 C CA . LYS A 1 83 ? -2.088 -9.859 1.889 1.00 96.81 83 LYS A CA 1
ATOM 658 C C . LYS A 1 83 ? -2.399 -8.566 1.114 1.00 96.81 83 LYS A C 1
ATOM 660 O O . LYS A 1 83 ? -2.369 -8.600 -0.118 1.00 96.81 83 LYS A O 1
ATOM 665 N N . LEU A 1 84 ? -2.598 -7.435 1.794 1.00 97.50 84 LEU A N 1
ATOM 666 C CA . LEU A 1 84 ? -2.694 -6.111 1.156 1.00 97.50 84 LEU A CA 1
ATOM 667 C C . LEU A 1 84 ? -1.337 -5.591 0.670 1.00 97.50 84 LEU A C 1
ATOM 669 O O . LEU A 1 84 ? -1.275 -4.753 -0.223 1.00 97.50 84 LEU A O 1
ATOM 673 N N . LEU A 1 85 ? -0.249 -6.103 1.240 1.00 97.88 85 LEU A N 1
ATOM 674 C CA . LEU A 1 85 ? 1.118 -5.814 0.830 1.00 97.88 85 LEU A CA 1
ATOM 675 C C . LEU A 1 85 ? 1.846 -7.135 0.593 1.00 97.88 85 LEU A C 1
ATOM 677 O O . LEU A 1 85 ? 1.877 -7.990 1.474 1.00 97.88 85 LEU A O 1
ATOM 681 N N . ARG A 1 86 ? 2.411 -7.349 -0.595 1.00 97.44 86 ARG A N 1
ATOM 682 C CA . ARG A 1 86 ? 3.058 -8.626 -0.938 1.00 97.44 86 ARG A CA 1
ATOM 683 C C . ARG A 1 86 ? 4.322 -8.419 -1.762 1.00 97.44 86 ARG A C 1
ATOM 685 O O . ARG A 1 86 ? 4.320 -7.548 -2.630 1.00 97.44 86 ARG A O 1
ATOM 692 N N . PRO A 1 87 ? 5.376 -9.227 -1.568 1.00 95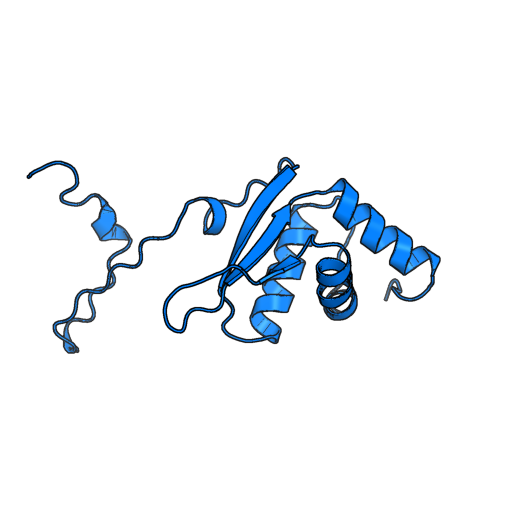.38 87 PRO A N 1
ATOM 693 C CA . PRO A 1 87 ? 6.484 -9.237 -2.506 1.00 95.38 87 PRO A CA 1
ATOM 694 C C . PRO A 1 87 ? 5.975 -9.709 -3.874 1.00 95.38 87 PRO A C 1
ATOM 696 O O . PRO A 1 87 ? 5.228 -10.683 -3.983 1.00 95.38 87 PRO A O 1
ATOM 699 N N . THR A 1 88 ? 6.370 -8.998 -4.923 1.00 93.38 88 THR A N 1
ATOM 700 C CA . THR A 1 88 ? 6.060 -9.346 -6.311 1.00 93.38 88 THR A CA 1
ATOM 701 C C . THR A 1 88 ? 7.181 -10.216 -6.839 1.00 93.38 88 THR A C 1
ATOM 703 O O . THR A 1 88 ? 8.353 -9.914 -6.621 1.00 93.38 88 THR A O 1
ATOM 706 N N . ARG A 1 89 ? 6.843 -11.287 -7.559 1.00 88.94 89 ARG A N 1
ATOM 707 C CA . ARG A 1 89 ? 7.858 -12.076 -8.254 1.00 88.94 89 ARG A CA 1
ATOM 708 C C . ARG A 1 89 ? 8.491 -11.211 -9.343 1.00 88.94 89 ARG A C 1
ATOM 710 O O . ARG A 1 89 ? 7.810 -10.795 -10.275 1.00 88.94 89 ARG A O 1
ATOM 717 N N . THR A 1 90 ? 9.784 -10.974 -9.218 1.00 83.88 90 THR A N 1
ATOM 718 C CA . THR A 1 90 ? 10.588 -10.192 -10.157 1.00 83.88 90 THR A CA 1
ATOM 719 C C . THR A 1 90 ? 11.653 -11.072 -10.810 1.00 83.88 90 THR A C 1
ATOM 721 O O . THR A 1 90 ? 11.913 -12.193 -10.368 1.00 83.88 90 THR A O 1
ATOM 724 N N . GLY A 1 91 ? 12.232 -10.579 -11.905 1.00 80.88 91 GLY A N 1
ATOM 725 C CA . GLY A 1 91 ? 13.465 -11.108 -12.485 1.00 80.88 91 GLY A CA 1
ATOM 726 C C . GLY A 1 91 ? 14.625 -10.144 -12.231 1.00 80.88 91 GLY A C 1
ATOM 727 O O . GLY A 1 91 ? 14.407 -8.937 -12.118 1.00 80.88 91 GLY A O 1
ATOM 728 N N . GLY A 1 92 ? 15.846 -10.677 -12.160 1.00 81.56 92 GLY A N 1
ATOM 729 C CA . GLY A 1 92 ? 17.041 -9.904 -11.807 1.00 81.56 92 GLY A CA 1
ATOM 730 C C . GLY A 1 92 ? 17.044 -9.452 -10.342 1.00 81.56 92 GLY A C 1
ATOM 731 O O . GLY A 1 92 ? 16.361 -10.040 -9.506 1.00 81.56 92 GLY A O 1
ATOM 732 N N . ASP A 1 93 ? 17.788 -8.385 -10.049 1.00 83.69 93 ASP A N 1
ATOM 733 C CA . ASP A 1 93 ? 18.003 -7.884 -8.680 1.00 83.69 93 ASP A CA 1
ATOM 734 C C . ASP A 1 93 ? 16.964 -6.841 -8.224 1.00 83.69 93 ASP A C 1
ATOM 736 O O . ASP A 1 93 ? 17.125 -6.175 -7.200 1.00 83.69 93 ASP A O 1
ATOM 740 N N . ILE A 1 94 ? 15.869 -6.681 -8.973 1.00 85.38 94 ILE A N 1
ATOM 741 C CA . ILE A 1 94 ? 14.806 -5.7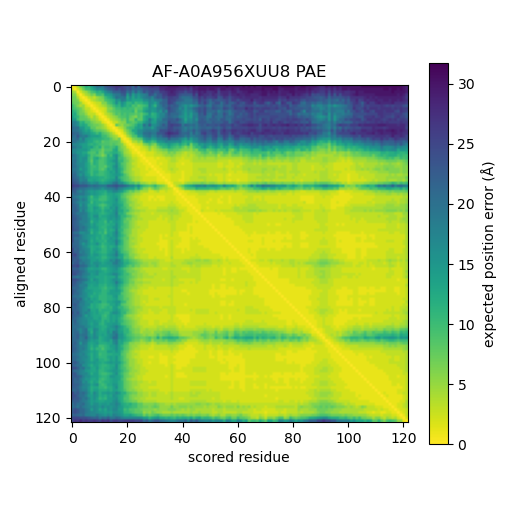30 -8.634 1.00 85.38 94 ILE A CA 1
ATOM 742 C C . ILE A 1 94 ? 13.927 -6.331 -7.541 1.00 85.38 94 ILE A C 1
ATOM 744 O O . ILE A 1 94 ? 13.351 -7.403 -7.716 1.00 85.38 94 ILE A O 1
ATOM 748 N N . LYS A 1 95 ? 13.736 -5.607 -6.439 1.00 91.19 95 LYS A N 1
ATOM 749 C CA . LYS A 1 95 ? 12.735 -5.935 -5.419 1.00 91.19 95 LYS A CA 1
ATOM 750 C C . LYS A 1 95 ? 11.504 -5.057 -5.621 1.00 91.19 95 LYS A C 1
ATOM 752 O O . LYS A 1 95 ? 11.609 -3.833 -5.622 1.00 91.19 95 LYS A O 1
ATOM 757 N N . LEU A 1 96 ? 10.338 -5.676 -5.784 1.00 93.50 96 LEU A N 1
ATOM 758 C CA . LEU A 1 96 ? 9.079 -4.972 -6.021 1.00 93.50 96 LEU A CA 1
ATOM 759 C C . LEU A 1 96 ? 8.010 -5.455 -5.045 1.00 93.50 96 LEU A C 1
ATOM 761 O O . LEU A 1 96 ? 7.841 -6.656 -4.849 1.00 93.50 96 LEU A O 1
ATOM 765 N N . TRP A 1 97 ? 7.237 -4.534 -4.487 1.00 97.00 97 TRP A N 1
ATOM 766 C CA . TRP A 1 97 ? 6.068 -4.834 -3.668 1.00 97.00 97 TRP A CA 1
ATOM 767 C C . TRP A 1 97 ? 4.790 -4.543 -4.438 1.00 97.00 97 TRP A C 1
ATOM 769 O O . TRP A 1 97 ? 4.662 -3.493 -5.053 1.00 97.00 97 TRP A O 1
ATOM 779 N N . THR A 1 98 ? 3.850 -5.476 -4.385 1.00 97.25 98 THR A N 1
ATOM 780 C CA . THR A 1 98 ? 2.466 -5.299 -4.814 1.00 97.25 98 THR A CA 1
ATOM 781 C C . THR A 1 98 ? 1.682 -4.723 -3.640 1.00 97.25 98 THR A C 1
ATOM 783 O O . THR A 1 98 ? 1.731 -5.283 -2.540 1.00 97.25 98 THR A O 1
ATOM 786 N N . VAL A 1 99 ? 0.938 -3.647 -3.878 1.00 97.88 99 VAL A N 1
ATOM 787 C CA . VAL A 1 99 ? 0.045 -3.017 -2.903 1.00 97.88 99 VAL A CA 1
ATOM 788 C C . VAL A 1 99 ? -1.378 -3.075 -3.436 1.00 97.88 99 VAL A C 1
ATOM 790 O O . VAL A 1 99 ? -1.663 -2.582 -4.528 1.00 97.88 99 VAL A O 1
ATOM 793 N N . ASP A 1 100 ? -2.268 -3.674 -2.659 1.00 97.62 100 ASP A N 1
ATOM 794 C CA . ASP A 1 100 ? -3.699 -3.678 -2.931 1.00 97.62 100 ASP A CA 1
ATOM 795 C C . ASP A 1 100 ? -4.302 -2.345 -2.474 1.00 97.62 100 ASP A C 1
ATOM 797 O O . ASP A 1 100 ? -4.197 -1.974 -1.302 1.00 97.62 100 ASP A O 1
ATOM 801 N N . LEU A 1 101 ? -4.905 -1.599 -3.396 1.00 97.25 101 LEU A N 1
ATOM 802 C CA . LEU A 1 101 ? -5.549 -0.315 -3.127 1.00 97.25 101 LEU A CA 1
ATOM 803 C C . LEU A 1 101 ? -7.022 -0.529 -2.750 1.00 97.25 101 LEU A C 1
ATOM 805 O O . LEU A 1 101 ? -7.941 0.018 -3.365 1.00 97.25 101 LEU A O 1
ATOM 809 N N . ASP A 1 102 ? -7.244 -1.335 -1.712 1.00 96.50 102 ASP A N 1
ATOM 810 C CA . ASP A 1 102 ? -8.550 -1.571 -1.096 1.00 96.50 102 ASP A CA 1
ATOM 811 C C . ASP A 1 102 ? -8.744 -0.639 0.112 1.00 96.50 102 ASP A C 1
ATOM 813 O O . ASP A 1 102 ? -8.255 -0.891 1.218 1.00 96.50 102 ASP A O 1
ATOM 817 N N . ALA A 1 103 ? -9.462 0.465 -0.109 1.00 95.94 103 ALA A N 1
ATOM 818 C CA . ALA A 1 103 ? -9.713 1.465 0.923 1.00 95.94 103 ALA A CA 1
ATOM 819 C C . ALA A 1 103 ? -10.433 0.886 2.153 1.00 95.94 103 ALA A C 1
ATOM 821 O O . ALA A 1 103 ? -10.118 1.275 3.282 1.00 95.94 103 ALA A O 1
ATOM 822 N N . ASP A 1 104 ? -11.354 -0.063 1.965 1.00 95.38 104 ASP A N 1
ATOM 823 C CA . ASP A 1 104 ? -12.125 -0.653 3.061 1.00 95.38 104 ASP A CA 1
ATOM 824 C C . ASP A 1 104 ? -11.237 -1.560 3.915 1.00 95.38 104 ASP A C 1
ATOM 826 O O . ASP A 1 104 ? -11.294 -1.525 5.148 1.00 95.38 104 ASP A O 1
ATOM 830 N N . ALA A 1 105 ? -10.377 -2.353 3.274 1.00 96.44 105 ALA A N 1
ATOM 831 C CA . ALA A 1 105 ? -9.458 -3.244 3.969 1.00 96.44 105 ALA A CA 1
ATOM 832 C C . ALA A 1 105 ? -8.391 -2.470 4.761 1.00 96.44 105 ALA A C 1
ATOM 834 O O . ALA A 1 105 ? -8.159 -2.775 5.936 1.00 96.44 105 ALA A O 1
ATOM 835 N N . TRP A 1 106 ? -7.800 -1.425 4.173 1.00 97.06 106 TRP A N 1
ATOM 836 C CA . TRP A 1 106 ? -6.857 -0.552 4.882 1.00 97.06 106 TRP A CA 1
ATOM 837 C C . TRP A 1 106 ? -7.525 0.224 6.024 1.00 97.06 106 TRP A C 1
ATOM 839 O O . TRP A 1 106 ? -6.975 0.294 7.125 1.00 97.06 106 TRP A O 1
ATOM 849 N N . THR A 1 107 ? -8.746 0.729 5.825 1.00 96.12 107 THR A N 1
ATOM 850 C CA . THR A 1 107 ? -9.516 1.391 6.895 1.00 96.12 107 THR A CA 1
ATOM 851 C C . THR A 1 107 ? -9.830 0.423 8.039 1.00 96.12 107 THR A C 1
ATOM 853 O O . THR A 1 107 ? -9.731 0.785 9.215 1.00 96.12 107 THR A O 1
ATOM 856 N N . ARG A 1 108 ? -10.153 -0.839 7.730 1.00 95.94 108 ARG A N 1
ATOM 857 C CA . ARG A 1 108 ? -10.378 -1.883 8.742 1.00 95.94 108 ARG A CA 1
ATOM 858 C C . ARG A 1 108 ? -9.113 -2.197 9.542 1.00 95.94 108 ARG A C 1
ATOM 860 O O . ARG A 1 108 ? -9.198 -2.412 10.749 1.00 95.94 108 ARG A O 1
ATOM 867 N N . LEU A 1 109 ? -7.946 -2.195 8.899 1.00 96.44 109 LEU A N 1
ATOM 868 C CA . LEU A 1 109 ? -6.660 -2.353 9.583 1.00 96.44 109 LEU A CA 1
ATOM 869 C C . LEU A 1 109 ? -6.401 -1.224 10.579 1.00 96.44 109 LEU A C 1
ATOM 871 O O . LEU A 1 109 ? -6.059 -1.489 11.730 1.00 96.44 109 LEU A O 1
ATOM 875 N N . ILE A 1 110 ? -6.601 0.023 10.151 1.00 96.62 110 ILE A N 1
ATOM 876 C CA . ILE A 1 110 ? -6.383 1.203 10.995 1.00 96.62 110 ILE A CA 1
ATOM 877 C C . ILE A 1 110 ? -7.350 1.192 12.181 1.00 96.62 110 ILE A C 1
ATOM 879 O O . ILE A 1 110 ? -6.929 1.289 13.332 1.00 96.62 110 ILE A O 1
ATOM 883 N N . THR A 1 111 ? -8.645 1.004 11.923 1.00 95.50 111 THR A N 1
ATOM 884 C CA . THR A 1 111 ? -9.664 0.970 12.985 1.00 95.50 111 THR A CA 1
ATOM 885 C C . THR A 1 111 ? -9.457 -0.202 13.946 1.00 95.50 111 THR A C 1
ATOM 887 O O . THR A 1 111 ? -9.570 -0.024 15.156 1.00 95.50 111 THR A O 1
ATOM 890 N N . GLY A 1 112 ? -9.063 -1.377 13.445 1.00 95.12 112 GLY A N 1
ATOM 891 C CA . GLY A 1 112 ? -8.691 -2.524 14.274 1.00 95.12 112 GLY A CA 1
ATOM 892 C C . GLY A 1 112 ? -7.447 -2.276 15.133 1.00 95.12 112 GLY A C 1
ATOM 893 O O . GLY A 1 112 ? -7.415 -2.690 16.291 1.00 95.12 112 GLY A O 1
ATOM 894 N N . GLY A 1 113 ? -6.436 -1.587 14.595 1.00 95.19 113 GLY A N 1
ATOM 895 C CA . GLY A 1 113 ? -5.237 -1.185 15.331 1.00 95.19 113 GLY A CA 1
ATOM 896 C C . GLY A 1 113 ? -5.533 -0.174 16.443 1.00 95.19 113 GLY A C 1
ATOM 897 O O . GLY A 1 113 ? -5.022 -0.324 17.554 1.00 95.19 113 GLY A O 1
ATOM 898 N N . LEU A 1 114 ? -6.406 0.802 16.171 1.00 95.12 114 LEU A N 1
ATOM 899 C CA . LEU A 1 114 ? -6.879 1.787 17.151 1.00 95.12 114 LEU A CA 1
ATOM 900 C C . LEU A 1 114 ? -7.712 1.130 18.259 1.00 95.12 114 LEU A C 1
ATOM 902 O O . LEU A 1 114 ? -7.457 1.359 19.437 1.00 95.12 114 LEU A O 1
ATOM 906 N N . ALA A 1 115 ? -8.661 0.258 17.905 1.00 95.06 115 ALA A N 1
ATOM 907 C CA . ALA A 1 115 ? -9.521 -0.428 18.872 1.00 95.06 115 ALA A CA 1
ATOM 908 C C . ALA A 1 115 ? -8.742 -1.338 19.841 1.00 95.06 115 ALA A C 1
ATOM 910 O O . ALA A 1 115 ? -9.177 -1.569 20.966 1.00 95.06 115 ALA A O 1
ATOM 911 N N . LYS A 1 116 ? -7.584 -1.852 19.411 1.00 94.12 116 LYS A N 1
ATOM 912 C CA . LYS A 1 116 ? -6.676 -2.667 20.234 1.00 94.12 116 LYS A CA 1
ATOM 913 C C . LYS A 1 116 ? -5.619 -1.839 20.974 1.00 94.12 116 LYS A C 1
ATOM 915 O O . LYS A 1 116 ? -4.733 -2.423 21.592 1.00 94.12 116 LYS A O 1
ATOM 920 N N . SER A 1 117 ? -5.666 -0.508 20.878 1.00 92.44 117 SER A N 1
ATOM 921 C CA . SER A 1 117 ? -4.671 0.414 21.446 1.00 92.44 117 SER A CA 1
ATOM 922 C C . SER A 1 117 ? -3.230 0.168 20.967 1.00 92.44 117 SER A C 1
ATOM 924 O O . SER A 1 117 ? -2.273 0.566 21.638 1.00 92.44 117 SER A O 1
ATOM 926 N N . VAL A 1 118 ? -3.075 -0.489 19.809 1.00 93.62 118 VAL A N 1
ATOM 927 C CA . VAL A 1 118 ? -1.784 -0.709 19.136 1.00 93.62 118 VAL A CA 1
ATOM 928 C C . VAL A 1 118 ? -1.385 0.547 18.370 1.00 93.62 118 VAL A C 1
ATOM 930 O O . VAL A 1 118 ? -0.233 0.966 18.427 1.00 93.62 118 VAL A O 1
ATOM 933 N N . LEU A 1 119 ? -2.352 1.166 17.689 1.00 94.12 119 LEU A N 1
ATOM 934 C CA . LEU A 1 119 ? -2.210 2.500 17.118 1.00 94.12 119 LEU A CA 1
ATOM 935 C C . LEU A 1 119 ? -2.711 3.533 18.124 1.00 94.12 119 LEU A C 1
ATOM 937 O O . LEU A 1 119 ? -3.710 3.309 18.810 1.00 94.12 119 LEU A O 1
ATOM 941 N N . ARG A 1 120 ? -2.022 4.669 18.199 1.00 90.62 120 ARG A N 1
ATOM 942 C CA . ARG A 1 120 ? -2.384 5.798 19.061 1.00 90.62 120 ARG A CA 1
ATOM 943 C C . ARG A 1 120 ? -2.412 7.074 18.237 1.00 90.62 120 ARG A C 1
ATOM 945 O O . ARG A 1 120 ? -1.662 7.197 17.274 1.00 90.62 120 ARG A O 1
ATOM 952 N N . LEU A 1 121 ? -3.306 7.980 18.611 1.00 83.00 121 LEU A N 1
ATOM 953 C CA . LEU A 1 121 ? -3.367 9.330 18.068 1.00 83.00 121 LEU A CA 1
ATOM 954 C C . LEU A 1 121 ? -2.343 10.152 18.861 1.00 83.00 121 LEU A C 1
ATOM 956 O O . LEU A 1 121 ? -2.601 10.448 20.029 1.00 83.00 121 LEU A O 1
ATOM 960 N N . SER A 1 122 ? -1.166 10.387 18.281 1.00 65.44 122 SER A N 1
ATOM 961 C CA . SER A 1 122 ? -0.129 11.256 18.859 1.00 65.44 122 SER A CA 1
ATOM 962 C C . SER A 1 122 ? -0.326 12.702 18.433 1.00 65.44 122 SER A C 1
ATOM 964 O O . SER A 1 122 ? -0.781 12.918 17.286 1.00 65.44 122 SER A O 1
#

Solvent-accessible surface area (backbone atoms only — not comparable to full-atom values): 7408 Å² total; per-residue (Å²): 137,85,88,61,85,75,74,55,58,92,56,45,54,74,45,78,92,73,81,49,77,52,70,77,88,73,61,60,42,58,79,58,63,56,58,92,46,76,36,60,30,51,43,75,54,86,44,71,69,59,40,42,54,52,49,46,52,53,49,44,70,38,35,98,56,92,72,61,77,86,45,35,67,57,51,56,55,50,28,37,78,72,63,38,34,38,82,43,95,62,73,83,92,58,46,37,33,39,34,54,34,36,37,66,61,54,48,48,51,53,52,53,32,41,76,68,66,74,41,78,93,127

Nearest PDB structures (foldseek):
  1ku9-assembly1_B  TM=3.825E-01  e=6.439E-01  Methanocaldococcus jannaschii
  5e1z-assembly1_B  TM=3.657E-01  e=2.018E+00  Dehalococcoides mccartyi BTF08
  4hqe-assembly1_A  TM=4.064E-01  e=3.147E+00  Staphylococcus aureus
  2dqr-assembly1_B  TM=3.721E-01  e=3.147E+00  Bacillus subtilis
  2rdp-assembly1_A-2  TM=3.065E-01  e=1.778E+00  Geobacillus stearothermophilus

pLDDT: mean 85.84, std 15.57, range [48.19, 97.88]

Foldseek 3Di:
DPDCVPVQPVQWDDPPVVPDIDGDDDDCLAVPPDLVAQGKHKDWPPDPVRRLVVLQVLLCSNEPDDRDSVCSVVCVVVCVVVVQWAWDDDPDPITMIMHGSHHVVSVCSVVVCVVVVVDDDD

Radius of gyration: 17.91 Å; Cα contacts (8 Å, |Δi|>4): 147; chains: 1; bounding box: 42×24×60 Å

Sequence (122 aa):
GEGNTGMYTAFMQNIPEAKFTSLILVHEMLTQPNYGGKSTTFMVHISDEQAMNQLRDHIMKLVKVPVFAEWTNYLWHTGQAVKLLRPTRTGGDIKLWTVDLDADAWTRLITGGLAKSVLRLS

Secondary structure (DSSP, 8-state):
--SSTTTTGGGEEEEGGGTEEEE----HHHHS--TTSSEEEEEE-S-HHHHHHHHHHHHHHHSSS---GGGHHHHHHHHHHTTSEEEEP-STT--EEEEEE-HHHHHHHHHHHHHTTSS---

Mean predicted aligned error: 8.09 Å